Protein 3R87 (pdb70)

Secondary structure (DSSP, 8-state):
-PPPEEEEEE--GGGB-TTSSB-TTHHHHHHHHHHHHHH-HHHHHHHHHHH--EEEEEEEEEEE-S---TT-EEEEEEEEEEETTTEEEEEEEEE-TT-SS-SEEEEEEEEEE-TT--EEPPPHHHHHHHH-

Radius of gyration: 15.43 Å; Cα contacts (8 Å, |Δi|>4): 300; chains: 1; bounding box: 31×24×42 Å

B-factor: mean 17.34, std 10.66, range [6.23, 90.65]

Solvent-accessible surface area: 7702 Å² total; per-residue (Å²): 134,30,139,102,47,119,29,88,4,68,1,114,182,136,6,37,48,194,82,46,49,7,109,102,51,11,6,69,123,2,0,71,89,3,18,50,122,12,4,56,52,107,69,34,50,74,17,125,117,96,128,10,31,19,49,31,69,136,103,40,99,45,92,93,66,68,28,0,82,106,58,31,99,2,31,0,73,2,8,9,34,79,64,64,127,84,62,0,55,4,86,0,31,1,49,51,84,86,39,116,142,4,2,0,21,0,65,2,40,4,17,0,43,18,132,108,169,145,101,50,42,12,30,81,82,3,50,59,20,1,129,109

Sequence (132 aa):
MSKIYHHPVVQIYYEDTDHSGVVYHPNFLLKKYFERAREHVIDSSDKLATLWNDHGLGFAVYKANMMMIFQDGVEFAEICCDIRTSSFTTLDGKYKKTTLWRQEVWRPGASRAAVIGDIIEMMVCCLDKEKRLQPVPADDILLASMMA

CATH classification: 3.10.129.10

Structure (mmCIF, N/CA/C/O backbone):
data_3R87
#
_entry.id   3R87
#
_cell.length_a   103.370
_cell.length_b   103.370
_cell.length_c   64.710
_cell.angle_alpha   90.00
_cell.angle_beta   90.00
_cell.angle_gamma   120.00
#
_symmetry.space_group_name_H-M   'P 64 2 2'
#
loop_
_entity.id
_entity.type
_entity.pdbx_description
1 polymer 'Putative uncharacterized protein'
2 water water
#
loop_
_atom_site.group_PDB
_atom_site.id
_atom_site.type_symbol
_atom_site.label_atom_id
_atom_site.label_alt_id
_atom_site.label_comp_id
_atom_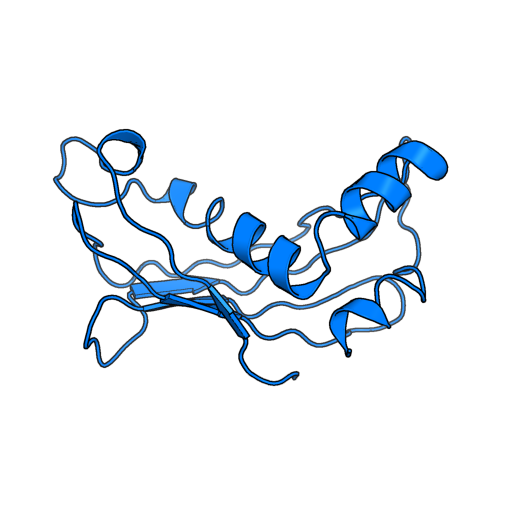site.label_asym_id
_atom_site.label_entity_id
_atom_site.label_seq_id
_atom_site.pdbx_PDB_ins_code
_atom_site.Cartn_x
_atom_site.Cartn_y
_atom_site.Cartn_z
_atom_site.occupancy
_atom_site.B_iso_or_equiv
_atom_site.auth_seq_id
_atom_site.auth_comp_id
_atom_site.auth_asym_id
_atom_site.auth_atom_id
_atom_site.pdbx_PDB_model_num
ATOM 1 N N . MET A 1 3 ? -3.122 -30.916 -17.656 1.00 31.39 1 MET A N 1
ATOM 2 C CA . MET A 1 3 ? -2.232 -32.043 -17.057 1.00 29.61 1 MET A CA 1
ATOM 3 C C . MET A 1 3 ? -2.893 -33.435 -17.150 1.00 24.38 1 MET A C 1
ATOM 4 O O . MET 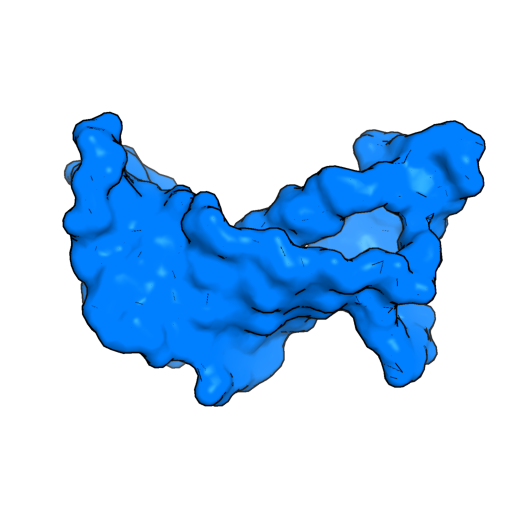A 1 3 ? -4.157 -33.588 -16.981 1.00 27.30 1 MET A O 1
ATOM 9 N N . SER A 1 4 ? -2.108 -34.455 -17.449 1.00 19.87 2 SER A N 1
ATOM 10 C CA . SER A 1 4 ? -2.609 -35.828 -17.548 1.00 17.32 2 SER A CA 1
ATOM 11 C C . SER A 1 4 ? -3.021 -36.298 -16.186 1.00 17.91 2 SER A C 1
ATOM 12 O O . SER A 1 4 ? -2.702 -35.690 -15.178 1.00 19.07 2 SER A O 1
ATOM 15 N N . LYS A 1 5 ? -3.629 -37.501 -16.132 1.00 17.80 3 LYS A N 1
ATOM 16 C CA . LYS A 1 5 ? -3.725 -38.262 -14.899 1.00 16.50 3 LYS A CA 1
ATOM 17 C C . LYS A 1 5 ? -2.326 -38.511 -14.273 1.00 13.32 3 LYS A C 1
ATOM 18 O O . LYS A 1 5 ? -1.296 -38.361 -14.967 1.00 13.62 3 LYS A O 1
ATOM 24 N N . ILE A 1 6 ? -2.329 -38.933 -13.028 1.0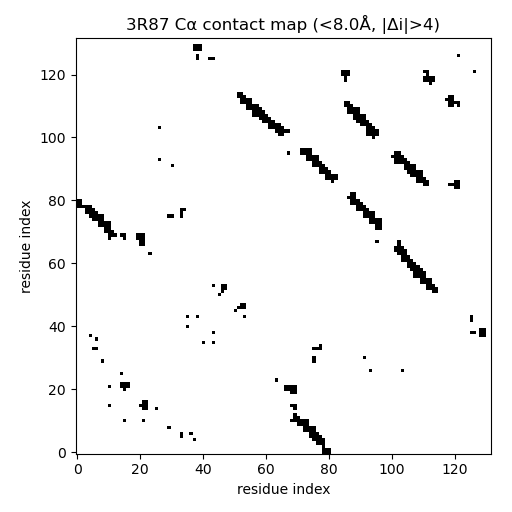0 12.73 4 ILE A N 1
ATOM 25 C CA . ILE A 1 6 ? -1.127 -39.351 -12.344 1.00 11.60 4 ILE A CA 1
ATOM 26 C C . ILE A 1 6 ? -0.829 -40.814 -12.661 1.00 10.82 4 ILE A C 1
ATOM 27 O O . ILE A 1 6 ? -1.674 -41.675 -12.523 1.00 13.78 4 ILE A O 1
ATOM 32 N N . TYR A 1 7 ? 0.373 -41.077 -13.125 1.00 9.89 5 TYR A N 1
ATOM 33 C CA . TYR A 1 7 ? 0.914 -42.416 -13.342 1.00 9.92 5 TYR A CA 1
ATOM 34 C C . TYR A 1 7 ? 1.756 -42.804 -12.134 1.00 9.82 5 TYR A C 1
ATOM 35 O O . TYR A 1 7 ? 2.389 -41.933 -11.526 1.00 11.95 5 TYR A O 1
ATOM 44 N N . HIS A 1 8 ? 1.806 -44.074 -11.822 1.00 9.26 6 HIS A N 1
ATOM 45 C CA . HIS A 1 8 ? 2.511 -44.603 -10.686 1.00 9.43 6 HIS A CA 1
ATOM 46 C C . HIS A 1 8 ? 3.579 -45.589 -11.140 1.00 9.35 6 HIS A C 1
ATOM 47 O O . HIS A 1 8 ? 3.285 -46.466 -11.955 1.00 11.52 6 HIS A O 1
ATOM 54 N N . HIS A 1 9 ? 4.785 -45.494 -10.573 1.00 9.19 7 HIS A N 1
ATOM 55 C CA . HIS A 1 9 ? 5.880 -46.418 -10.889 1.00 9.24 7 HIS A CA 1
ATOM 56 C C . HIS A 1 9 ? 6.633 -46.683 -9.634 1.00 8.37 7 HIS A C 1
ATOM 57 O O . HIS A 1 9 ? 7.146 -45.775 -9.022 1.00 8.84 7 HIS A O 1
ATOM 64 N N . PRO A 1 10 ? 6.731 -47.941 -9.208 1.00 9.00 8 PRO A N 1
ATOM 65 C CA . PRO A 1 10 ? 7.427 -48.235 -7.949 1.00 8.95 8 PRO A CA 1
ATOM 66 C C . PRO A 1 10 ? 8.928 -48.220 -8.133 1.00 8.85 8 PRO A C 1
ATOM 67 O O . PRO A 1 10 ? 9.431 -48.653 -9.170 1.00 11.42 8 PRO A O 1
ATOM 71 N N . VAL A 1 11 ? 9.645 -47.782 -7.113 1.00 8.24 9 VAL A N 1
ATOM 72 C CA A VAL A 1 11 ? 11.096 -47.864 -7.083 0.75 8.54 9 VAL A CA 1
ATOM 73 C CA B VAL A 1 11 ? 11.092 -47.867 -7.092 0.25 8.81 9 VAL A CA 1
ATOM 74 C C . VAL A 1 11 ? 11.527 -48.374 -5.725 1.00 7.69 9 VAL A C 1
ATOM 75 O O . VAL A 1 11 ? 11.229 -47.738 -4.700 1.00 9.08 9 VAL A O 1
ATOM 82 N N . GLN A 1 12 ? 12.269 -49.484 -5.708 1.00 7.63 10 GLN A N 1
ATOM 83 C CA . GLN A 1 12 ? 12.839 -49.982 -4.477 1.00 7.34 10 GLN A CA 1
ATOM 84 C C . GLN A 1 12 ? 14.241 -49.400 -4.296 1.00 6.91 10 GLN A C 1
ATOM 85 O O . GLN A 1 12 ? 15.013 -49.279 -5.246 1.00 7.44 10 GLN A O 1
ATOM 91 N N . ILE A 1 13 ? 14.576 -49.075 -3.044 1.00 7.23 11 ILE A N 1
ATOM 92 C CA . ILE A 1 13 ? 15.864 -48.479 -2.678 1.00 6.93 11 ILE A CA 1
ATOM 93 C C . ILE A 1 13 ? 16.816 -49.584 -2.215 1.00 6.88 11 ILE A C 1
ATOM 94 O O . ILE A 1 13 ? 16.571 -50.234 -1.181 1.00 7.73 11 ILE A O 1
ATOM 99 N N . TYR A 1 14 ? 17.895 -49.776 -2.954 1.00 6.94 12 TYR A N 1
ATOM 100 C CA . TYR A 1 14 ? 18.899 -50.797 -2.697 1.00 7.38 12 TYR A CA 1
ATOM 101 C C . TYR A 1 14 ? 20.192 -50.138 -2.215 1.00 7.02 12 TYR A C 1
ATOM 102 O O . TYR A 1 14 ? 20.299 -48.907 -2.114 1.00 7.39 12 TYR A O 1
ATOM 111 N N . TYR A 1 15 ? 21.241 -50.932 -1.957 1.00 7.70 13 TYR A N 1
ATOM 112 C CA . TYR A 1 15 ? 22.513 -50.358 -1.550 1.00 7.89 13 TYR A CA 1
ATOM 113 C C . TYR A 1 15 ? 23.076 -49.37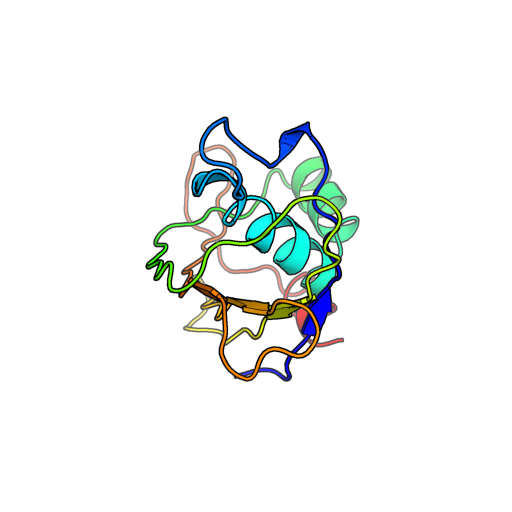9 -2.587 1.00 7.20 13 TYR A C 1
ATOM 114 O O . TYR A 1 15 ? 23.737 -48.410 -2.218 1.00 8.50 13 TYR A O 1
ATOM 123 N N . GLU A 1 16 ? 22.834 -49.617 -3.870 1.00 6.89 14 GLU A N 1
ATOM 124 C CA . GLU A 1 16 ? 23.347 -48.697 -4.909 1.00 6.81 14 GLU A CA 1
ATOM 125 C C . GLU A 1 16 ? 22.770 -47.307 -4.778 1.00 6.56 14 GLU A C 1
ATOM 126 O O . GLU A 1 16 ? 23.302 -46.374 -5.411 1.00 7.92 14 GLU A O 1
ATOM 132 N N . ASP A 1 17 ? 21.645 -47.142 -4.085 1.00 6.47 15 ASP A N 1
ATOM 133 C CA . ASP A 1 17 ? 20.906 -45.881 -4.065 1.00 6.57 15 ASP A CA 1
ATOM 134 C C . ASP A 1 17 ? 21.288 -44.983 -2.909 1.00 6.35 15 ASP A C 1
ATOM 135 O O . ASP A 1 17 ? 21.014 -43.772 -2.985 1.00 7.21 15 ASP A O 1
ATOM 140 N N . THR A 1 18 ? 21.811 -45.530 -1.827 1.00 6.98 16 THR A N 1
ATOM 141 C CA . THR A 1 18 ? 22.072 -44.778 -0.609 1.00 7.02 16 THR A CA 1
ATOM 142 C C . THR A 1 18 ? 23.515 -44.275 -0.585 1.00 6.96 16 THR A C 1
ATOM 143 O O . THR A 1 18 ? 24.384 -44.787 -1.315 1.00 8.10 16 THR A O 1
ATOM 147 N N . ASP A 1 19 ? 23.765 -43.305 0.268 1.00 7.40 17 ASP A N 1
ATOM 148 C CA . ASP A 1 19 ? 25.141 -42.878 0.602 1.00 7.31 17 ASP A CA 1
ATOM 149 C C . ASP A 1 19 ? 25.378 -43.066 2.082 1.00 7.53 17 ASP A C 1
ATOM 150 O O . ASP A 1 19 ? 24.509 -43.498 2.838 1.00 7.96 17 ASP A O 1
ATOM 155 N N . HIS A 1 20 ? 26.614 -42.745 2.526 1.00 7.89 18 HIS A N 1
ATOM 156 C CA . HIS A 1 20 ? 26.990 -43.005 3.896 1.00 8.49 18 HIS A CA 1
ATOM 157 C C . HIS A 1 20 ? 26.233 -42.148 4.905 1.00 9.00 18 HIS A C 1
ATOM 158 O O . HIS A 1 20 ? 26.325 -42.428 6.106 1.00 10.43 18 HIS A O 1
ATOM 165 N N . SER A 1 21 ? 25.505 -41.138 4.468 1.00 8.90 19 SER A N 1
ATOM 166 C CA . SER A 1 21 ? 24.655 -40.395 5.374 1.00 9.75 19 SER A CA 1
ATOM 167 C C . SER A 1 21 ? 23.392 -41.149 5.759 1.00 9.76 19 SER A C 1
ATOM 168 O O . SER A 1 21 ? 22.656 -40.709 6.636 1.00 12.26 19 SER A O 1
ATOM 171 N N . GLY A 1 22 ? 23.100 -42.273 5.082 1.00 8.99 20 GLY A N 1
ATOM 172 C CA . GLY A 1 22 ? 21.969 -43.099 5.449 1.00 9.89 20 GLY A CA 1
ATOM 173 C C . GLY A 1 22 ? 20.722 -42.849 4.680 1.00 9.03 20 GLY A C 1
ATOM 174 O O . GLY A 1 22 ? 19.666 -43.386 5.064 1.00 11.16 20 GLY A O 1
ATOM 175 N N . VAL A 1 23 ? 20.722 -42.039 3.652 1.00 8.33 21 VAL A N 1
ATOM 176 C CA . VAL A 1 23 ? 19.568 -41.771 2.785 1.00 8.29 21 VAL A CA 1
ATOM 177 C C . VAL A 1 23 ? 19.972 -41.902 1.343 1.00 7.37 21 VAL A C 1
ATOM 178 O O . VAL A 1 23 ? 21.174 -41.989 1.007 1.00 7.82 21 VAL A O 1
ATOM 182 N N . VAL A 1 24 ? 18.986 -41.856 0.451 1.00 7.15 22 VAL A N 1
ATOM 183 C CA . VAL A 1 24 ? 19.228 -41.863 -0.978 1.00 6.93 22 VAL A CA 1
ATOM 184 C C . VAL A 1 24 ? 20.059 -40.647 -1.353 1.00 6.57 22 VAL A C 1
ATOM 185 O O . VAL A 1 24 ? 19.731 -39.512 -0.984 1.00 7.68 22 VAL A O 1
ATOM 189 N N . TYR A 1 25 ? 21.098 -40.894 -2.151 1.00 6.23 23 TYR A N 1
ATOM 190 C CA . TYR A 1 25 ? 21.979 -39.890 -2.706 1.00 6.88 23 TYR A CA 1
ATOM 191 C C . TYR A 1 25 ? 21.198 -39.085 -3.750 1.00 6.56 23 TYR A C 1
ATOM 192 O O . TYR A 1 25 ? 20.662 -39.676 -4.709 1.00 6.94 23 TYR A O 1
ATOM 201 N N . HIS A 1 26 ? 21.139 -37.758 -3.605 1.00 6.77 24 HIS A N 1
ATOM 202 C CA . HIS A 1 26 ? 20.113 -36.973 -4.313 1.00 7.44 24 HIS A CA 1
ATOM 203 C C . HIS A 1 26 ? 20.118 -37.074 -5.816 1.00 7.03 24 HIS A C 1
ATOM 204 O O . HIS A 1 26 ? 19.029 -37.025 -6.418 1.00 7.71 24 HIS A O 1
ATOM 211 N N . PRO A 1 27 ? 21.264 -37.177 -6.530 1.00 7.27 25 PRO A N 1
ATOM 212 C CA . PRO A 1 27 ? 21.191 -37.288 -7.984 1.00 7.99 25 PRO A CA 1
ATOM 213 C C . PRO A 1 27 ? 20.400 -38.478 -8.456 1.00 7.73 25 PRO A C 1
ATOM 214 O O . PRO A 1 27 ? 19.843 -38.506 -9.571 1.00 9.34 25 PRO A O 1
ATOM 218 N N . ASN A 1 28 ? 20.293 -39.520 -7.611 1.00 6.78 26 ASN A N 1
ATOM 219 C CA . ASN A 1 28 ? 19.577 -40.721 -8.045 1.00 7.02 26 ASN A CA 1
ATOM 220 C C . ASN A 1 28 ? 18.100 -40.462 -8.293 1.00 7.22 26 ASN A C 1
ATOM 221 O O . ASN A 1 28 ? 17.490 -41.189 -9.075 1.00 7.55 26 ASN A O 1
ATOM 226 N N . PHE A 1 29 ? 17.505 -39.448 -7.644 1.00 7.51 27 PHE A N 1
ATOM 227 C CA . PHE A 1 29 ? 16.093 -39.206 -7.883 1.00 7.28 27 PHE A CA 1
ATOM 228 C C . PHE A 1 29 ? 15.807 -38.882 -9.330 1.00 7.46 27 PHE A C 1
ATOM 229 O O . PHE A 1 29 ? 14.726 -39.240 -9.854 1.00 7.76 27 PHE A O 1
ATOM 237 N N . LEU A 1 30 ? 16.711 -38.174 -10.023 1.00 7.68 28 LEU A N 1
ATOM 238 C CA A LEU A 1 30 ? 16.476 -37.922 -11.428 0.50 8.01 28 LEU A CA 1
ATOM 239 C CA B LEU A 1 30 ? 16.511 -37.913 -11.425 0.50 8.06 28 LEU A CA 1
ATOM 240 C C . LEU A 1 30 ? 16.517 -39.174 -12.260 1.00 7.26 28 LEU A C 1
ATOM 241 O O . LEU A 1 30 ? 15.845 -39.260 -13.300 1.00 7.84 28 LEU A O 1
ATOM 250 N N . LYS A 1 31 ? 17.295 -40.188 -11.821 1.00 7.32 29 LYS A N 1
ATOM 251 C CA A LYS A 1 31 ? 17.247 -41.487 -12.510 0.50 7.32 29 LYS A CA 1
ATOM 252 C CA B LYS A 1 31 ? 17.261 -41.474 -12.500 0.50 7.40 29 LYS A CA 1
ATOM 253 C C . LYS A 1 31 ? 15.837 -42.101 -12.394 1.00 7.01 29 LYS A C 1
ATOM 254 O O . LYS A 1 31 ? 15.305 -42.637 -13.373 1.00 7.28 29 LYS A O 1
ATOM 265 N N . TYR A 1 32 ? 15.283 -42.066 -11.168 1.00 6.98 30 TYR A N 1
ATOM 266 C CA . TYR A 1 32 ? 13.978 -42.672 -10.973 1.00 7.33 30 TYR A CA 1
ATOM 267 C C . TYR A 1 32 ? 12.923 -41.943 -11.808 1.00 6.76 30 TYR A C 1
ATOM 268 O O . TYR A 1 32 ? 12.026 -42.574 -12.351 1.00 7.50 30 TYR A O 1
ATOM 277 N N . PHE A 1 33 ? 13.045 -40.606 -11.904 1.00 6.79 31 PHE A N 1
ATOM 278 C CA . PHE A 1 33 ? 12.132 -39.848 -12.720 1.00 7.16 31 PHE A CA 1
ATOM 279 C C . PHE A 1 33 ? 12.250 -40.243 -14.181 1.00 6.87 31 PHE A C 1
ATOM 280 O O . PHE A 1 33 ? 11.251 -40.329 -14.886 1.00 7.35 31 PHE A O 1
ATOM 288 N N . GLU A 1 34 ? 13.487 -40.481 -14.661 1.00 7.20 32 GLU A N 1
ATOM 289 C CA . GLU A 1 34 ? 13.708 -40.926 -16.023 1.00 7.55 32 GLU A CA 1
ATOM 290 C C . GLU A 1 34 ? 12.999 -42.267 -16.270 1.00 7.25 32 GLU A C 1
ATOM 291 O O . GLU A 1 34 ? 12.310 -42.421 -17.293 1.00 7.67 32 GLU A O 1
ATOM 297 N N . ARG A 1 35 ? 13.160 -43.222 -15.359 1.00 6.97 33 ARG A N 1
ATOM 298 C CA . ARG A 1 35 ? 12.514 -44.515 -15.521 1.00 7.04 33 ARG A CA 1
ATOM 299 C C . ARG A 1 35 ? 11.019 -44.326 -15.660 1.00 7.34 33 ARG A C 1
ATOM 300 O O . ARG A 1 35 ? 10.347 -44.947 -16.486 1.00 8.07 33 ARG A O 1
ATOM 308 N N . ALA A 1 36 ? 10.453 -43.497 -14.774 1.00 7.12 34 ALA A N 1
ATOM 309 C CA . ALA A 1 36 ? 9.013 -43.321 -14.729 1.00 7.88 34 ALA A CA 1
ATOM 310 C C . ALA A 1 36 ? 8.513 -42.692 -16.030 1.00 7.79 34 ALA A C 1
ATOM 311 O O . ALA A 1 36 ? 7.418 -43.073 -16.508 1.00 8.64 34 ALA A O 1
ATOM 313 N N . ARG A 1 37 ? 9.229 -41.732 -16.601 1.00 7.87 35 ARG A N 1
ATOM 314 C CA . ARG A 1 37 ? 8.831 -41.194 -17.886 1.00 8.47 35 ARG A CA 1
ATOM 315 C C . ARG A 1 37 ? 8.854 -42.264 -18.958 1.00 8.60 35 ARG A C 1
ATOM 316 O O . ARG A 1 37 ? 7.972 -42.295 -19.824 1.00 9.97 35 ARG A O 1
ATOM 324 N N . GLU A 1 38 ? 9.862 -43.134 -18.941 1.00 8.98 36 GLU A N 1
ATOM 325 C CA . GLU A 1 38 ? 9.885 -44.217 -19.934 1.00 9.41 36 GLU A CA 1
ATOM 326 C C . GLU A 1 38 ? 8.659 -45.078 -19.872 1.00 10.07 36 GLU A C 1
ATOM 327 O O . GLU A 1 38 ? 8.148 -45.492 -20.901 1.00 11.63 36 GLU A O 1
ATOM 333 N N . HIS A 1 39 ? 8.182 -4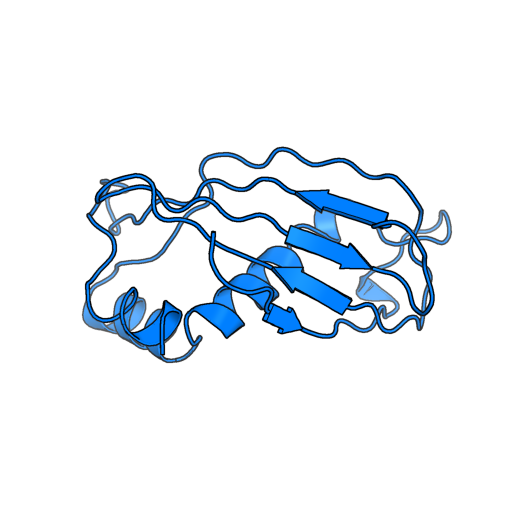5.369 -18.666 1.00 9.90 37 HIS A N 1
ATOM 334 C CA . HIS A 1 39 ? 6.988 -46.200 -18.521 1.00 11.07 37 HIS A CA 1
ATOM 335 C C . HIS A 1 39 ? 5.741 -45.493 -18.997 1.00 11.21 37 HIS A C 1
ATOM 336 O O . HIS A 1 39 ? 4.822 -46.160 -19.467 1.00 14.61 37 HIS A O 1
ATOM 343 N N . VAL A 1 40 ? 5.655 -44.163 -18.905 1.00 11.17 38 VAL A N 1
ATOM 344 C CA . VAL A 1 40 ? 4.537 -43.422 -19.491 1.00 11.88 38 VAL A CA 1
ATOM 345 C C . VAL A 1 40 ? 4.601 -43.522 -21.001 1.00 12.87 38 VAL A C 1
ATOM 346 O O . VAL A 1 40 ? 3.575 -43.760 -21.679 1.00 15.23 38 VAL A O 1
ATOM 350 N N . ILE A 1 41 ? 5.782 -43.324 -21.573 1.00 13.04 39 ILE A N 1
ATOM 351 C CA . ILE A 1 41 ? 5.961 -43.266 -23.009 1.00 15.36 39 ILE A CA 1
ATOM 352 C C . ILE A 1 41 ? 5.869 -44.630 -23.701 1.00 15.16 39 ILE A C 1
ATOM 353 O O . ILE A 1 41 ? 5.304 -44.745 -24.781 1.00 17.69 39 ILE A O 1
ATOM 358 N N . ASP A 1 42 ? 6.397 -45.657 -23.038 1.00 14.52 40 ASP A N 1
ATOM 359 C CA . ASP A 1 42 ? 6.617 -47.021 -23.483 1.00 15.04 40 ASP A CA 1
ATOM 360 C C . ASP A 1 42 ? 8.067 -47.121 -23.937 1.00 13.11 40 ASP A C 1
ATOM 361 O O . ASP A 1 42 ? 8.480 -46.555 -24.980 1.00 13.69 40 ASP A O 1
ATOM 366 N N . SER A 1 43 ? 8.876 -47.865 -23.187 1.00 12.48 41 SER A N 1
ATOM 367 C CA A SER A 1 43 ? 10.282 -47.952 -23.495 0.75 12.02 41 SER A CA 1
ATOM 368 C CA B SER A 1 43 ? 10.285 -47.979 -23.489 0.25 12.21 41 SER A CA 1
ATOM 369 C C . SER A 1 43 ? 10.546 -48.630 -24.836 1.00 13.20 41 SER A C 1
ATOM 370 O O . SER A 1 43 ? 11.534 -48.331 -25.476 1.00 13.25 41 SER A O 1
ATOM 375 N N . ASP A 1 44 ? 9.673 -49.559 -25.271 1.00 14.40 42 ASP A N 1
ATOM 376 C CA . ASP A 1 44 ? 9.874 -50.162 -26.544 1.00 14.98 42 ASP A CA 1
ATOM 377 C C . ASP A 1 44 ? 9.754 -49.172 -27.683 1.00 16.01 42 ASP A C 1
ATOM 378 O O . ASP A 1 44 ? 10.446 -49.239 -28.684 1.00 18.02 42 ASP A O 1
ATOM 383 N N . LYS A 1 45 ? 8.821 -48.224 -27.512 1.00 16.59 43 LYS A N 1
ATOM 384 C CA . LYS A 1 45 ? 8.682 -47.141 -28.508 1.00 18.13 43 LYS A CA 1
ATOM 385 C C . LYS A 1 45 ? 9.854 -46.231 -28.511 1.00 16.07 43 LYS A C 1
ATOM 386 O O . LYS A 1 45 ? 10.289 -45.777 -29.545 1.00 18.83 43 LYS A O 1
ATOM 392 N N . LEU A 1 46 ? 10.443 -45.951 -27.314 1.00 14.45 44 LEU A N 1
ATOM 393 C CA . LEU A 1 46 ? 11.660 -45.161 -27.275 1.00 14.85 44 LEU A CA 1
ATOM 394 C C . LEU A 1 46 ? 12.812 -45.902 -27.994 1.00 15.54 44 LEU A C 1
ATOM 395 O O . LEU A 1 46 ? 13.570 -45.280 -28.700 1.00 17.82 44 LEU A O 1
ATOM 400 N N . ALA A 1 47 ? 12.950 -47.216 -27.782 1.00 14.49 45 ALA A N 1
ATOM 401 C CA . ALA A 1 47 ? 14.019 -47.939 -28.409 1.00 16.58 45 ALA A CA 1
ATOM 402 C C . ALA A 1 47 ? 13.799 -47.940 -29.940 1.00 18.28 45 ALA A C 1
ATOM 403 O O . ALA A 1 47 ? 14.816 -47.810 -30.630 1.00 20.43 45 ALA A O 1
ATOM 405 N N . THR A 1 48 ? 12.574 -48.193 -30.399 1.00 18.43 46 THR A N 1
ATOM 406 C CA . THR A 1 48 ? 12.286 -48.198 -31.872 1.00 21.94 46 THR A CA 1
ATOM 407 C C . THR A 1 48 ? 12.545 -46.817 -32.442 1.00 21.36 46 THR A C 1
ATOM 408 O O . THR A 1 48 ? 13.145 -46.706 -33.528 1.00 23.44 46 THR A O 1
ATOM 412 N N . LEU A 1 49 ? 12.119 -45.781 -31.755 1.00 19.79 47 LEU A N 1
ATOM 413 C CA . LEU A 1 49 ? 12.307 -44.400 -32.287 1.00 20.52 47 LEU A CA 1
ATOM 414 C C . LEU A 1 49 ? 13.823 -44.104 -32.448 1.00 20.65 47 LEU A C 1
ATOM 415 O O . LEU A 1 49 ? 14.266 -43.546 -33.425 1.00 22.80 47 LEU A O 1
ATOM 420 N N . TRP A 1 50 ? 14.618 -44.514 -31.429 1.00 18.74 48 TRP A N 1
ATOM 421 C CA . TRP A 1 50 ? 16.082 -44.255 -31.504 1.00 20.38 48 TRP A CA 1
ATOM 422 C C . TRP A 1 50 ? 16.728 -45.208 -32.575 1.00 20.13 48 TRP A C 1
ATOM 423 O O . TRP A 1 50 ? 17.507 -44.683 -33.391 1.00 23.71 48 TRP A O 1
ATOM 434 N N . ASN A 1 51 ? 16.408 -46.487 -32.589 1.00 21.92 49 ASN A N 1
ATOM 435 C CA . ASN A 1 51 ? 17.004 -47.425 -33.527 1.00 26.07 49 ASN A CA 1
ATOM 436 C C . ASN A 1 51 ? 16.662 -47.059 -34.975 1.00 28.49 49 ASN A C 1
ATOM 437 O O . ASN A 1 51 ? 17.528 -47.091 -35.848 1.00 30.67 49 ASN A O 1
ATOM 442 N N . ASP A 1 52 ? 15.400 -46.723 -35.227 1.00 28.36 50 ASP A N 1
ATOM 443 C CA . ASP A 1 52 ? 14.899 -46.499 -36.591 1.00 29.67 50 ASP A CA 1
ATOM 444 C C . ASP A 1 52 ? 15.003 -45.086 -37.092 1.00 30.58 50 ASP A C 1
ATOM 445 O O . ASP A 1 52 ? 15.082 -44.886 -38.298 1.00 33.05 50 ASP A O 1
ATOM 450 N N . HIS A 1 53 ? 14.955 -44.111 -36.229 1.00 30.08 51 HIS A N 1
ATOM 451 C CA . HIS A 1 53 ? 14.909 -42.716 -36.662 1.00 30.67 51 HIS A CA 1
ATOM 452 C C . HIS A 1 53 ? 15.982 -41.909 -36.006 1.00 27.51 51 HIS A C 1
ATOM 453 O O . HIS A 1 53 ? 16.122 -40.730 -36.428 1.00 32.08 51 HIS A O 1
ATOM 460 N N . GLY A 1 54 ? 16.740 -42.438 -35.031 1.00 27.46 52 GLY A N 1
ATOM 461 C CA . GLY A 1 54 ? 17.832 -41.626 -34.349 1.00 25.71 52 GLY A CA 1
ATOM 462 C C . GLY A 1 54 ? 17.293 -40.424 -33.604 1.00 25.09 52 GLY A C 1
ATOM 463 O O . GLY A 1 54 ? 18.013 -39.407 -33.468 1.00 26.98 52 GLY A O 1
ATOM 464 N N . LEU A 1 55 ? 16.015 -40.519 -33.182 1.00 21.62 53 LEU A N 1
ATOM 465 C CA . LEU A 1 55 ? 15.387 -39.478 -32.307 1.00 19.93 53 LEU A CA 1
ATOM 466 C C . LEU A 1 55 ? 15.353 -39.946 -30.948 1.00 19.17 53 LEU A C 1
ATOM 467 O O . LEU A 1 55 ? 15.052 -41.142 -30.642 1.00 19.28 53 LEU A O 1
ATOM 472 N N . GLY A 1 56 ? 15.553 -39.059 -30.004 1.00 20.18 54 GLY A N 1
ATOM 473 C CA . GLY A 1 56 ? 15.392 -39.421 -28.602 1.00 19.79 54 GLY A CA 1
ATOM 474 C C . GLY A 1 56 ? 15.047 -38.126 -27.808 1.00 18.34 54 GLY A C 1
ATOM 475 O O . GLY A 1 56 ? 14.987 -37.036 -28.377 1.00 22.27 54 GLY A O 1
ATOM 476 N N . PHE A 1 57 ? 14.724 -38.313 -26.547 1.00 16.75 55 PHE A N 1
ATOM 477 C CA . PHE A 1 57 ? 14.334 -37.104 -25.717 1.00 16.56 55 PHE A CA 1
ATOM 478 C C . PHE A 1 57 ? 15.480 -36.697 -24.826 1.00 16.54 55 PHE A C 1
ATOM 479 O O . PHE A 1 57 ? 16.340 -37.523 -24.480 1.00 18.81 55 PHE A O 1
ATOM 487 N N . ALA A 1 58 ? 15.424 -35.389 -24.459 1.00 16.58 56 ALA A N 1
ATOM 488 C CA . ALA A 1 58 ? 16.431 -34.797 -23.591 1.00 16.86 56 ALA A CA 1
ATOM 489 C C . ALA A 1 58 ? 15.766 -33.922 -22.588 1.00 14.13 56 ALA A C 1
ATOM 490 O O . ALA A 1 58 ? 14.770 -33.219 -22.895 1.00 16.09 56 ALA A O 1
ATOM 492 N N . VAL A 1 59 ? 16.254 -33.885 -21.387 1.00 12.33 57 VAL A N 1
ATOM 493 C CA . VAL A 1 59 ? 15.821 -32.962 -20.379 1.00 12.24 57 VAL A CA 1
ATOM 494 C C . VAL A 1 59 ? 16.495 -31.631 -20.648 1.00 10.80 57 VAL A C 1
ATOM 495 O O . VAL A 1 59 ? 17.740 -31.554 -20.670 1.00 12.78 57 VAL A O 1
ATOM 499 N N . TYR A 1 60 ? 15.702 -30.578 -20.802 1.00 10.23 58 TYR A N 1
ATOM 500 C CA . TYR A 1 60 ? 16.183 -29.235 -20.918 1.00 10.80 58 TYR A CA 1
ATOM 501 C C . TYR A 1 60 ? 16.265 -28.515 -19.583 1.00 9.96 58 TYR A C 1
ATOM 502 O O . TYR A 1 60 ? 17.234 -27.831 -19.304 1.00 10.80 58 TYR A O 1
ATOM 511 N N . LYS A 1 61 ? 15.234 -28.690 -18.739 1.00 9.97 59 LYS A N 1
ATOM 512 C CA . LYS A 1 61 ? 15.213 -28.070 -17.431 1.00 10.16 59 LYS A CA 1
ATOM 513 C C . LYS A 1 61 ? 14.703 -29.079 -16.428 1.00 10.01 59 LYS A C 1
ATOM 514 O O . LYS A 1 61 ? 13.795 -29.864 -16.731 1.00 10.46 59 LYS A O 1
ATOM 520 N N . ALA A 1 62 ? 15.249 -29.011 -15.216 1.00 9.57 60 ALA A N 1
ATOM 521 C CA . ALA A 1 62 ? 14.760 -29.806 -14.081 1.00 9.39 60 ALA A CA 1
ATOM 522 C C . ALA A 1 62 ? 14.857 -28.951 -12.850 1.00 9.04 60 ALA A C 1
ATOM 523 O O . ALA A 1 62 ? 15.983 -28.598 -12.439 1.00 10.22 60 ALA A O 1
ATOM 525 N N . ASN A 1 63 ? 13.727 -28.658 -12.233 1.00 9.47 61 ASN A N 1
ATOM 526 C CA . ASN A 1 63 ? 13.672 -27.884 -10.993 1.00 9.66 61 ASN A CA 1
ATOM 527 C C . ASN A 1 63 ? 13.270 -28.832 -9.903 1.00 9.26 61 ASN A C 1
ATOM 528 O O . ASN A 1 63 ? 12.102 -29.321 -9.925 1.00 10.52 61 ASN A O 1
ATOM 533 N N . MET A 1 64 ? 14.157 -29.142 -8.995 1.00 9.73 62 MET A N 1
ATOM 534 C CA A MET A 1 64 ? 14.031 -30.175 -7.968 0.40 9.24 62 MET A CA 1
ATOM 535 C CA B MET A 1 64 ? 13.892 -30.125 -7.963 0.20 10.09 62 MET A CA 1
ATOM 536 C CA C MET A 1 64 ? 14.028 -30.175 -7.962 0.40 10.21 62 MET A CA 1
ATOM 537 C C . MET A 1 64 ? 13.910 -29.551 -6.595 1.00 9.63 62 MET A C 1
ATOM 538 O O . MET A 1 64 ? 14.644 -28.582 -6.267 1.00 10.07 62 MET A O 1
ATOM 551 N N . ILE A 1 65 ? 13.051 -30.139 -5.750 1.00 9.67 63 ILE A N 1
ATOM 552 C CA . ILE A 1 65 ? 12.955 -29.842 -4.351 1.00 9.75 63 ILE A CA 1
ATOM 553 C C . ILE A 1 65 ? 13.126 -31.169 -3.622 1.00 9.54 63 ILE A C 1
ATOM 554 O O . ILE A 1 65 ? 12.400 -32.121 -3.909 1.00 10.29 63 ILE A O 1
ATOM 559 N N . PHE A 1 66 ? 14.034 -31.237 -2.669 1.00 9.85 64 PHE A N 1
ATOM 560 C CA . PHE A 1 66 ? 14.332 -32.431 -1.880 1.00 10.20 64 PHE A CA 1
ATOM 561 C C . PHE A 1 66 ? 13.885 -32.107 -0.475 1.00 11.25 64 PHE A C 1
ATOM 562 O O . PHE A 1 66 ? 14.568 -31.364 0.225 1.00 14.24 64 PHE A O 1
ATOM 570 N N . GLN A 1 67 ? 12.714 -32.633 -0.071 1.00 10.76 65 GLN A N 1
ATOM 571 C CA . GLN A 1 67 ? 12.039 -32.305 1.173 1.00 12.74 65 GLN A CA 1
ATOM 572 C C . GLN A 1 67 ? 12.223 -33.308 2.307 1.00 10.62 65 GLN A C 1
ATOM 573 O O . GLN A 1 67 ? 12.017 -32.954 3.450 1.00 14.55 65 GLN A O 1
ATOM 579 N N . ASP A 1 68 ? 12.525 -34.555 1.985 1.00 10.26 66 A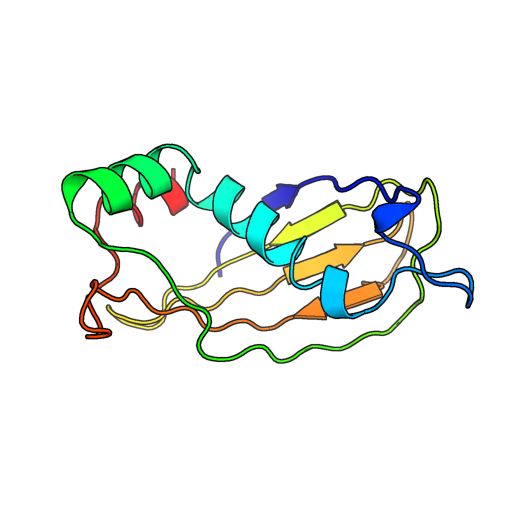SP A N 1
ATOM 580 C CA . ASP A 1 68 ? 12.700 -35.574 3.016 1.00 10.13 66 ASP A CA 1
ATOM 581 C C . ASP A 1 68 ? 13.679 -36.609 2.503 1.00 10.02 66 ASP A C 1
ATOM 582 O O . ASP A 1 68 ? 13.724 -36.886 1.315 1.00 13.02 66 ASP A O 1
ATOM 587 N N . GLY A 1 69 ? 14.404 -37.233 3.403 1.00 9.73 67 GLY A N 1
ATOM 588 C CA . GLY A 1 69 ? 15.317 -38.299 3.072 1.00 9.61 67 GLY A CA 1
ATOM 589 C C . GLY A 1 69 ? 14.586 -39.613 2.862 1.00 9.26 67 GLY A C 1
ATOM 590 O O . GLY A 1 69 ? 13.632 -39.958 3.583 1.00 11.93 67 GLY A O 1
ATOM 591 N N . VAL A 1 70 ? 14.987 -40.387 1.885 1.00 8.22 68 VAL A N 1
ATOM 592 C CA . VAL A 1 70 ? 14.429 -41.676 1.563 1.00 8.33 68 VAL A CA 1
ATOM 593 C C . VAL A 1 70 ? 15.425 -42.746 2.039 1.00 8.18 68 VAL A C 1
ATOM 594 O O . VAL A 1 70 ? 16.636 -42.597 1.891 1.00 8.57 68 VAL A O 1
ATOM 598 N N . GLU A 1 71 ? 14.910 -43.847 2.595 1.00 9.08 69 GLU A N 1
ATOM 599 C CA . GLU A 1 71 ? 15.739 -44.827 3.259 1.00 9.32 69 GLU A CA 1
ATOM 600 C C . GLU A 1 71 ? 15.817 -46.167 2.543 1.00 8.18 69 GLU A C 1
ATOM 601 O O . GLU A 1 71 ? 14.950 -46.566 1.763 1.00 8.71 69 GLU A O 1
ATOM 607 N N . PHE A 1 72 ? 16.907 -46.884 2.830 1.00 9.05 70 PHE A N 1
ATOM 608 C CA . PHE A 1 72 ? 17.128 -48.238 2.339 1.00 8.63 70 PHE A CA 1
ATOM 609 C C . PHE A 1 72 ? 15.921 -49.124 2.545 1.00 8.11 70 PHE A C 1
ATOM 610 O O . PHE A 1 72 ? 15.313 -49.127 3.636 1.00 9.14 70 PHE A O 1
ATOM 618 N N . ALA A 1 73 ? 15.622 -49.898 1.517 1.00 8.12 71 ALA A N 1
ATOM 619 C CA . ALA A 1 73 ? 14.598 -50.962 1.506 1.00 9.00 71 ALA A CA 1
ATOM 620 C C . ALA A 1 73 ? 13.188 -50.411 1.411 1.00 9.01 71 ALA A C 1
ATOM 621 O O . ALA A 1 73 ? 12.248 -51.196 1.337 1.00 11.11 71 ALA A O 1
ATOM 623 N N . GLU A 1 74 ? 12.986 -49.104 1.359 1.00 8.76 72 GLU A N 1
ATOM 624 C CA . GLU A 1 74 ? 11.687 -48.550 1.044 1.00 8.94 72 GLU A CA 1
ATOM 625 C C . GLU A 1 74 ? 11.328 -48.842 -0.404 1.00 8.63 72 GLU A C 1
ATOM 626 O O . GLU A 1 74 ? 12.199 -48.764 -1.290 1.00 9.94 72 GLU A O 1
ATOM 632 N N . ILE A 1 75 ? 10.046 -49.093 -0.650 1.00 8.70 73 ILE A N 1
ATOM 633 C CA . ILE A 1 75 ? 9.501 -49.102 -1.974 1.00 9.22 73 ILE A CA 1
ATOM 634 C C . ILE A 1 75 ? 8.712 -47.812 -2.112 1.00 9.12 73 ILE A C 1
ATOM 635 O O . ILE A 1 75 ? 7.652 -47.648 -1.515 1.00 11.54 73 ILE A O 1
ATOM 640 N N . CYS A 1 76 ? 9.271 -46.872 -2.845 1.00 9.10 74 CYS A N 1
ATOM 641 C CA A CYS A 1 76 ? 8.632 -45.581 -3.068 0.90 9.02 74 CYS A CA 1
ATOM 642 C CA B CYS A 1 76 ? 8.627 -45.599 -3.025 0.10 9.74 74 CYS A CA 1
ATOM 643 C C . CYS A 1 76 ? 7.773 -45.640 -4.292 1.00 8.84 74 CYS A C 1
ATOM 644 O O . CYS A 1 76 ? 7.880 -46.531 -5.145 1.00 11.43 74 CYS A O 1
ATOM 649 N N . ASP A 1 77 ? 6.821 -44.704 -4.367 1.00 8.82 75 ASP A N 1
ATOM 650 C CA . ASP A 1 77 ? 5.993 -44.517 -5.555 1.00 8.50 75 ASP A CA 1
ATOM 651 C C . ASP A 1 77 ? 6.452 -43.269 -6.269 1.00 8.34 75 ASP A C 1
ATOM 652 O O . ASP A 1 77 ? 6.455 -42.183 -5.682 1.00 10.11 75 ASP A O 1
ATOM 657 N N . ILE A 1 78 ? 6.854 -43.410 -7.528 1.00 7.89 76 ILE A N 1
ATOM 658 C CA . ILE A 1 78 ? 7.123 -42.260 -8.376 1.00 7.99 76 ILE A CA 1
ATOM 659 C C . ILE A 1 78 ? 5.802 -41.908 -9.065 1.00 7.58 76 ILE A C 1
ATOM 660 O O . ILE A 1 78 ? 5.227 -42.751 -9.741 1.00 9.32 76 ILE A O 1
ATOM 665 N N . ARG A 1 79 ? 5.352 -40.681 -8.866 1.00 7.52 77 ARG A N 1
ATOM 666 C CA . ARG A 1 79 ? 4.035 -40.237 -9.360 1.00 7.84 77 ARG A CA 1
ATOM 667 C C . ARG A 1 79 ? 4.275 -39.168 -10.391 1.00 8.17 77 ARG A C 1
ATOM 668 O O . ARG A 1 79 ? 4.888 -38.117 -10.080 1.00 8.57 77 ARG A O 1
ATOM 676 N N . THR A 1 80 ? 3.785 -39.382 -11.605 1.00 8.07 78 THR A N 1
ATOM 677 C CA . THR A 1 80 ? 4.136 -38.570 -12.754 1.00 8.40 78 THR A CA 1
ATOM 678 C C 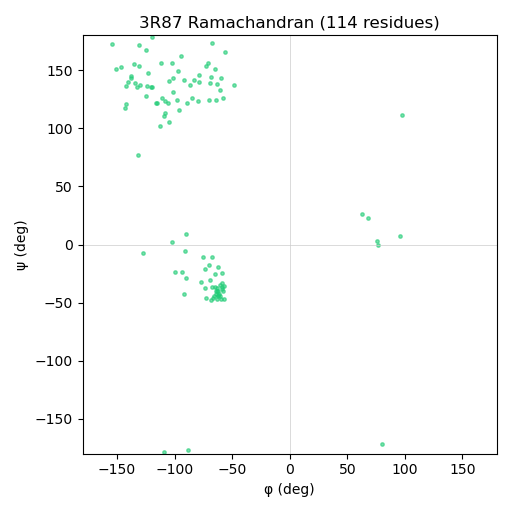. THR A 1 80 ? 2.893 -38.102 -13.494 1.00 8.69 78 THR A C 1
ATOM 679 O O . THR A 1 80 ? 1.997 -38.905 -13.758 1.00 9.62 78 THR A O 1
ATOM 683 N N . SER A 1 81 ? 2.871 -36.854 -13.898 1.00 9.62 79 SER A N 1
ATOM 684 C CA A SER A 1 81 ? 1.917 -36.370 -14.866 0.75 9.92 79 SER A CA 1
ATOM 685 C CA B SER A 1 81 ? 1.908 -36.296 -14.841 0.25 10.17 79 SER A CA 1
ATOM 686 C C . SER A 1 81 ? 2.639 -35.535 -15.911 1.00 10.25 79 SER A C 1
ATOM 687 O O . SER A 1 81 ? 3.775 -35.092 -15.694 1.00 10.84 79 SER A O 1
ATOM 692 N N . PHE A 1 82 ? 2.015 -35.324 -17.064 1.00 11.86 80 PHE A N 1
ATOM 693 C CA . PHE A 1 82 ? 2.575 -34.529 -18.146 1.00 12.23 80 PHE A CA 1
ATOM 694 C C . PHE A 1 82 ? 1.576 -33.610 -18.706 1.00 13.42 80 PHE A C 1
ATOM 695 O O . PHE A 1 82 ? 0.347 -33.845 -18.649 1.00 14.40 80 PHE A O 1
ATOM 703 N N . THR A 1 83 ? 2.076 -32.527 -19.296 1.00 15.42 81 THR A N 1
ATOM 704 C CA A THR A 1 83 ? 1.262 -31.625 -20.086 0.75 19.23 81 THR A CA 1
ATOM 705 C CA B THR A 1 83 ? 1.275 -31.594 -20.072 0.25 18.93 81 THR A CA 1
ATOM 706 C C . THR A 1 83 ? 2.110 -31.233 -21.300 1.00 17.78 81 THR A C 1
ATOM 707 O O . THR A 1 83 ? 3.287 -31.052 -21.257 1.00 19.57 81 THR A O 1
ATOM 714 N N . LEU A 1 84 ? 1.460 -31.126 -22.406 1.00 21.86 82 LEU A N 1
ATOM 715 C CA . LEU A 1 84 ? 2.122 -30.720 -23.662 1.00 25.65 82 LEU A CA 1
ATOM 716 C C . LEU A 1 84 ? 2.207 -29.207 -23.672 1.00 26.29 82 LEU A C 1
ATOM 717 O O . LEU A 1 84 ? 1.232 -28.540 -23.316 1.00 28.74 82 LEU A O 1
ATOM 722 N N . ASP A 1 85 ? 3.285 -28.620 -24.151 1.00 28.26 83 ASP A N 1
ATOM 723 C CA . ASP A 1 85 ? 3.405 -27.182 -24.163 1.00 31.54 83 ASP A CA 1
ATOM 724 C C . ASP A 1 85 ? 3.882 -26.806 -25.601 1.00 32.40 83 ASP A C 1
ATOM 725 O O . ASP A 1 85 ? 5.055 -26.583 -25.827 1.00 32.33 83 ASP A O 1
ATOM 730 N N . GLY A 1 86 ? 2.976 -26.824 -26.584 1.00 33.48 84 GLY A N 1
ATOM 731 C CA . GLY A 1 86 ? 3.360 -26.753 -27.993 1.00 32.19 84 GLY A CA 1
ATOM 732 C C . GLY A 1 86 ? 3.824 -28.070 -28.592 1.00 32.84 84 GLY A C 1
ATOM 733 O O . GLY A 1 86 ? 3.877 -29.142 -27.896 1.00 36.64 84 GLY A O 1
ATOM 734 N N . LYS A 1 87 ? 4.341 -27.975 -29.819 1.00 32.79 85 LYS A N 1
ATOM 735 C CA . LYS A 1 87 ? 4.875 -29.133 -30.607 1.00 33.69 85 LYS A CA 1
ATOM 736 C C . LYS A 1 87 ? 6.232 -29.702 -30.165 1.00 29.66 85 LYS A C 1
ATOM 737 O O . LYS A 1 87 ? 6.523 -30.889 -30.497 1.00 33.13 85 LYS A O 1
ATOM 743 N N . TYR A 1 88 ? 7.040 -28.925 -29.432 1.00 27.71 86 TYR A N 1
ATOM 744 C CA . TYR A 1 88 ? 8.406 -29.259 -29.100 1.00 25.00 86 TYR A CA 1
ATOM 745 C C . TYR A 1 88 ? 8.616 -29.688 -27.676 0.50 22.89 86 TYR A C 1
ATOM 746 O O . TYR A 1 88 ? 9.399 -30.622 -27.457 0.50 24.57 86 TYR A O 1
ATOM 755 N N A LYS A 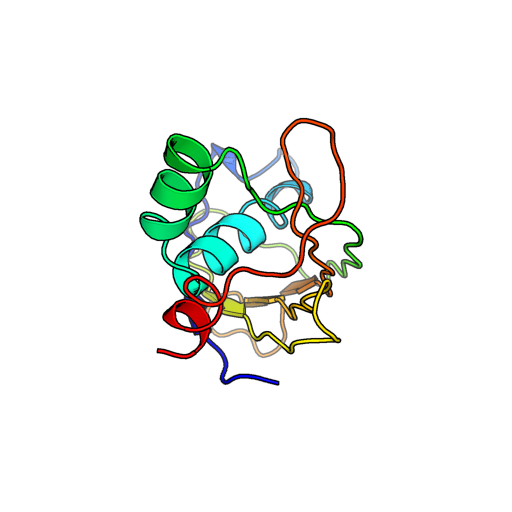1 89 ? 7.910 -29.071 -26.714 0.50 23.66 87 LYS A N 1
ATOM 756 N N B LYS A 1 89 ? 7.931 -29.080 -26.699 0.50 24.01 87 LYS A N 1
ATOM 757 C CA A LYS A 1 89 ? 8.160 -29.214 -25.281 0.50 22.88 87 LYS A CA 1
ATOM 758 C CA B LYS A 1 89 ? 8.265 -29.258 -25.284 0.50 23.08 87 LYS A CA 1
ATOM 759 C C A LYS A 1 89 ? 7.095 -30.141 -24.668 0.50 21.07 87 LYS A C 1
ATOM 760 C C B LYS A 1 89 ? 7.115 -29.901 -24.465 0.50 21.99 87 LYS A C 1
ATOM 761 O O A LYS A 1 89 ? 5.886 -30.118 -25.039 0.50 19.12 87 LYS A O 1
ATOM 762 O O B LYS A 1 89 ? 5.900 -29.543 -24.563 0.50 23.13 87 LYS A O 1
ATOM 773 N N . THR A 1 90 ? 7.537 -30.869 -23.652 1.00 18.33 88 THR A N 1
ATOM 774 C CA A THR A 1 90 ? 6.665 -31.619 -22.774 0.75 16.80 88 THR A CA 1
ATOM 775 C CA B THR A 1 90 ? 6.648 -31.602 -22.768 0.25 16.69 88 THR A CA 1
ATOM 776 C C . THR A 1 90 ? 7.051 -31.248 -21.354 1.00 15.50 88 THR A C 1
ATOM 777 O O . THR A 1 90 ? 8.235 -31.263 -21.002 1.00 15.17 88 THR A O 1
ATOM 784 N N . LEU A 1 91 ? 6.054 -30.890 -20.509 1.00 14.60 89 LEU A N 1
ATOM 785 C CA . LEU A 1 91 ? 6.268 -30.600 -19.138 1.00 13.24 89 LEU A CA 1
ATOM 786 C C . LEU A 1 91 ? 5.861 -31.767 -18.275 1.00 12.57 89 LEU A C 1
ATOM 787 O O . LEU A 1 91 ? 4.755 -32.314 -18.472 1.00 16.95 89 LEU A O 1
ATOM 792 N N . TRP A 1 92 ? 6.692 -32.168 -17.364 1.00 10.40 90 TRP A N 1
ATOM 793 C CA . TRP A 1 92 ? 6.443 -33.284 -16.482 1.00 10.41 90 TRP A CA 1
ATOM 794 C C . TRP A 1 92 ? 6.460 -32.801 -15.053 1.00 9.92 90 TRP A C 1
ATOM 795 O O . TRP A 1 92 ? 7.363 -32.035 -14.653 1.00 12.74 90 TRP A O 1
ATOM 806 N N . ARG A 1 93 ? 5.503 -33.241 -14.243 1.00 8.96 91 ARG A N 1
ATOM 807 C CA . ARG A 1 93 ? 5.521 -33.096 -12.812 1.00 8.72 91 ARG A CA 1
ATOM 808 C C . ARG A 1 93 ? 5.784 -34.476 -12.244 1.00 7.91 91 ARG A C 1
ATOM 809 O O . ARG A 1 93 ? 5.009 -35.402 -12.527 1.00 8.80 91 ARG A O 1
ATOM 817 N N . GLN A 1 94 ? 6.828 -34.647 -11.436 1.00 7.73 92 GLN A N 1
ATOM 818 C CA . GLN A 1 94 ? 7.191 -35.932 -10.924 1.00 7.66 92 GLN A CA 1
ATOM 819 C C . GLN A 1 94 ? 7.479 -35.833 -9.458 1.00 7.40 92 GLN A C 1
ATOM 820 O O . GLN A 1 94 ? 8.123 -34.862 -9.000 1.00 8.27 92 GLN A O 1
ATOM 826 N N . GLU A 1 95 ? 7.032 -36.804 -8.667 1.00 7.36 93 GLU A N 1
ATOM 827 C CA . GLU A 1 95 ? 7.179 -36.760 -7.246 1.00 7.73 93 GLU A CA 1
ATOM 828 C C . GLU A 1 95 ? 7.531 -38.126 -6.697 1.00 7.53 93 GLU A C 1
ATOM 829 O O . GLU A 1 95 ? 6.996 -39.136 -7.145 1.00 8.55 93 GLU A O 1
ATOM 835 N N . VAL A 1 96 ? 8.431 -38.165 -5.714 1.00 7.52 94 VAL A N 1
ATOM 836 C CA . VAL A 1 96 ? 8.727 -39.400 -4.979 1.00 7.70 94 VAL A CA 1
ATOM 837 C C . VAL A 1 96 ? 7.956 -39.399 -3.691 1.00 7.91 94 VAL A C 1
ATOM 838 O O . VAL A 1 96 ? 8.097 -38.472 -2.879 1.00 9.16 94 VAL A O 1
ATOM 842 N N . TRP A 1 97 ? 7.152 -40.458 -3.478 1.00 8.03 95 TRP A N 1
ATOM 843 C CA . TRP A 1 97 ? 6.375 -40.583 -2.239 1.00 8.76 95 TRP A CA 1
ATOM 844 C C . TRP A 1 97 ? 6.873 -41.825 -1.476 1.00 8.77 95 TRP A C 1
ATOM 845 O O . TRP A 1 97 ? 6.806 -42.970 -1.991 1.00 9.48 95 TRP A O 1
ATOM 856 N N . ARG A 1 98 ? 7.315 -41.605 -0.255 1.00 8.94 96 ARG A N 1
ATOM 857 C CA . ARG A 1 98 ? 7.686 -42.685 0.654 1.00 9.09 96 ARG A CA 1
ATOM 858 C C . ARG A 1 98 ? 6.451 -43.424 1.112 1.00 9.12 96 ARG A C 1
ATOM 859 O O . ARG A 1 98 ? 5.320 -42.844 1.128 1.00 9.67 96 ARG A O 1
ATOM 867 N N . PRO A 1 99 ? 6.555 -44.678 1.524 1.00 10.32 97 PRO A N 1
ATOM 868 C CA . PRO A 1 99 ? 5.345 -45.450 1.923 1.00 11.54 97 PRO A CA 1
ATOM 869 C C . PRO A 1 99 ? 4.595 -44.792 3.036 1.00 11.06 97 PRO A C 1
ATOM 870 O O . PRO A 1 99 ? 5.125 -44.463 4.088 1.00 12.91 97 PRO A O 1
ATOM 874 N N . GLY A 1 100 ? 3.288 -44.561 2.804 1.00 11.06 98 GLY A N 1
ATOM 875 C CA . GLY A 1 100 ? 2.428 -43.961 3.821 1.00 11.87 98 GLY A CA 1
ATOM 876 C C . GLY A 1 100 ? 2.597 -42.459 4.037 1.00 10.10 98 GLY A C 1
ATOM 877 O O . GLY A 1 100 ? 1.916 -41.907 4.915 1.00 10.97 98 GLY A O 1
ATOM 878 N N . ALA A 1 101 ? 3.454 -41.789 3.273 1.00 9.70 99 ALA A N 1
ATOM 879 C CA . ALA A 1 101 ? 3.741 -40.376 3.542 1.00 9.49 99 ALA A CA 1
ATOM 880 C C . ALA A 1 101 ? 2.586 -39.498 3.146 1.00 8.82 99 ALA A C 1
ATOM 881 O O . ALA A 1 101 ? 1.835 -39.774 2.209 1.00 9.31 99 ALA A O 1
ATOM 883 N N . SER A 1 102 ? 2.510 -38.346 3.814 1.00 9.46 100 SER A N 1
ATOM 884 C CA . SER A 1 102 ? 1.499 -37.339 3.531 1.00 9.67 100 SER A CA 1
ATOM 885 C C . SER A 1 102 ? 2.040 -36.161 2.704 1.00 9.30 100 SER A C 1
ATOM 886 O O . SER A 1 102 ? 1.284 -35.221 2.432 1.00 10.69 100 SER A O 1
ATOM 889 N N . ARG A 1 103 ? 3.310 -36.213 2.322 1.00 9.90 101 ARG A N 1
ATOM 890 C CA . ARG A 1 103 ? 3.886 -35.226 1.452 1.00 10.47 101 ARG A CA 1
ATOM 891 C C . ARG A 1 103 ? 4.928 -35.926 0.579 1.00 9.64 101 ARG A C 1
ATOM 892 O O . ARG A 1 103 ? 5.520 -36.922 1.003 1.00 10.69 101 ARG A O 1
ATOM 900 N N . ALA A 1 104 ? 5.164 -35.378 -0.605 1.00 8.99 102 ALA A N 1
ATOM 901 C CA . ALA A 1 104 ? 6.234 -35.862 -1.445 1.00 8.98 102 ALA A CA 1
ATOM 902 C C . ALA A 1 104 ? 7.590 -35.649 -0.770 1.00 8.15 102 ALA A C 1
ATOM 903 O O . ALA A 1 104 ? 7.843 -34.567 -0.209 1.00 9.85 102 ALA A O 1
ATOM 905 N N . ALA A 1 105 ? 8.457 -36.626 -0.866 1.00 7.74 103 ALA A N 1
ATOM 906 C CA . ALA A 1 105 ? 9.837 -36.457 -0.408 1.00 7.76 103 ALA A CA 1
ATOM 907 C C . ALA A 1 105 ? 10.655 -35.658 -1.386 1.00 7.48 103 ALA A C 1
ATOM 908 O O . ALA A 1 105 ? 11.604 -34.966 -0.966 1.00 8.40 103 ALA A O 1
ATOM 910 N N . VAL A 1 106 ? 10.374 -35.760 -2.668 1.00 7.55 104 VAL A N 1
ATOM 911 C CA . VAL A 1 106 ? 11.116 -35.111 -3.748 1.00 7.62 104 VAL A CA 1
ATOM 912 C C . VAL A 1 106 ? 10.098 -34.671 -4.779 1.00 7.83 104 VAL A C 1
ATOM 913 O O . VAL A 1 106 ? 9.195 -35.466 -5.126 1.00 8.57 104 VAL A O 1
ATOM 917 N N . ILE A 1 107 ? 10.249 -33.477 -5.291 1.00 8.28 105 ILE A N 1
ATOM 918 C CA . ILE A 1 107 ? 9.415 -32.911 -6.352 1.00 8.92 105 ILE A CA 1
ATOM 919 C C . ILE A 1 107 ? 10.306 -32.487 -7.490 1.00 8.93 105 ILE A C 1
ATOM 920 O O . ILE A 1 107 ? 11.317 -31.797 -7.251 1.00 11.40 105 ILE A O 1
ATOM 925 N N . GLY A 1 108 ? 9.916 -32.780 -8.720 1.00 8.87 106 GLY A N 1
ATOM 926 C CA . GLY A 1 108 ? 10.590 -32.266 -9.903 1.00 9.28 106 GLY A CA 1
ATOM 927 C C . GLY A 1 108 ? 9.594 -31.713 -10.887 1.00 9.02 106 GLY A C 1
ATOM 928 O O . GLY A 1 108 ? 8.559 -32.343 -11.188 1.00 10.09 106 GLY A O 1
ATOM 929 N N . ASP A 1 109 ? 9.914 -30.545 -11.434 1.00 9.39 107 ASP A N 1
ATOM 930 C CA . ASP A 1 109 ? 9.265 -29.992 -12.604 1.00 10.03 107 ASP A CA 1
ATOM 931 C C . ASP A 1 109 ? 10.265 -30.082 -13.742 1.00 9.31 107 ASP A C 1
ATOM 932 O O . ASP A 1 109 ? 11.347 -29.446 -13.673 1.00 10.44 107 ASP A O 1
ATOM 937 N N . ILE A 1 110 ? 9.992 -30.907 -14.734 1.00 10.22 108 ILE A N 1
ATOM 938 C CA A ILE A 1 110 ? 10.927 -31.257 -15.788 0.50 11.24 108 ILE A CA 1
ATOM 939 C CA B ILE A 1 110 ? 10.914 -31.293 -15.788 0.50 11.11 108 ILE A CA 1
ATOM 940 C C . ILE A 1 110 ? 10.421 -30.807 -17.121 1.00 11.43 108 ILE A C 1
ATOM 941 O O . ILE A 1 110 ? 9.226 -30.980 -17.428 1.00 15.97 108 ILE A O 1
ATOM 950 N N . GLU A 1 111 ? 11.237 -30.185 -17.934 1.00 11.14 109 GLU A N 1
ATOM 951 C CA . GLU A 1 111 ? 10.902 -29.823 -19.287 1.00 11.96 109 GLU A CA 1
ATOM 952 C C . GLU A 1 111 ? 11.716 -30.655 -20.229 1.00 11.62 109 GLU A C 1
ATOM 953 O O . GLU A 1 111 ? 12.969 -30.668 -20.132 1.00 12.89 109 GLU A O 1
ATOM 959 N N . MET A 1 112 ? 11.076 -31.337 -21.149 1.00 13.15 110 MET A N 1
ATOM 960 C CA A MET A 1 112 ? 11.666 -32.285 -22.054 0.60 14.61 110 MET A CA 1
ATOM 961 C CA B MET A 1 112 ? 11.747 -32.211 -22.067 0.40 14.53 110 MET A CA 1
ATOM 962 C C . MET A 1 112 ? 11.539 -31.771 -23.501 1.00 14.77 110 MET A C 1
ATOM 963 O O . MET A 1 112 ? 10.461 -31.256 -23.863 1.00 15.58 110 MET A O 1
ATOM 972 N N . VAL A 1 113 ? 12.567 -32.010 -24.306 1.00 15.34 111 VAL A N 1
ATOM 973 C CA . VAL A 1 113 ? 12.545 -31.776 -25.755 1.00 16.54 111 VAL A CA 1
ATOM 974 C C . VAL A 1 113 ? 12.935 -33.085 -26.456 1.00 14.88 111 VAL A C 1
ATOM 975 O O . VAL A 1 113 ? 13.390 -34.033 -25.869 1.00 17.17 111 VAL A O 1
ATOM 979 N N . CYS A 1 114 ? 12.700 -33.086 -27.797 1.00 17.64 112 CYS A N 1
ATOM 980 C CA A CYS A 1 114 ? 13.072 -34.204 -28.655 0.80 16.95 112 CYS A CA 1
ATOM 981 C CA B CYS A 1 114 ? 13.096 -34.212 -28.677 0.20 18.71 112 CYS A CA 1
ATOM 982 C C . CYS A 1 114 ? 14.196 -33.770 -29.617 1.00 16.80 112 CYS A C 1
ATOM 983 O O . CYS A 1 114 ? 14.078 -32.712 -30.183 1.00 17.76 112 CYS A O 1
ATOM 988 N N . LEU A 1 115 ? 15.288 -34.502 -29.677 1.00 18.65 113 LEU A N 1
ATOM 989 C CA . LEU A 1 115 ? 16.477 -34.108 -30.455 1.00 19.30 113 LEU A CA 1
ATOM 990 C C . LEU A 1 115 ? 16.810 -35.207 -31.449 1.00 20.76 113 LEU A C 1
ATOM 991 O O . LEU A 1 115 ? 16.670 -36.422 -31.130 1.00 22.12 113 LEU A O 1
ATOM 996 N N . ASP A 1 116 ? 17.347 -34.823 -32.586 1.00 23.65 114 ASP A N 1
ATOM 997 C CA . ASP A 1 116 ? 18.031 -35.778 -33.471 1.00 26.54 114 ASP A CA 1
ATOM 998 C C . ASP A 1 116 ? 19.519 -35.875 -33.086 1.00 29.72 114 ASP A C 1
ATOM 999 O O . ASP A 1 116 ? 19.982 -35.254 -32.085 1.00 29.85 114 ASP A O 1
ATOM 1004 N N . LYS A 1 117 ? 20.246 -36.661 -33.874 1.00 33.02 115 LYS A N 1
ATOM 1005 C CA . LYS A 1 117 ? 21.604 -36.968 -33.487 1.00 36.16 115 LYS A CA 1
ATOM 1006 C C . LYS A 1 117 ? 22.526 -35.743 -33.617 1.00 36.98 115 LYS A C 1
ATOM 1007 O O . LYS A 1 117 ? 23.576 -35.707 -32.969 1.00 39.92 115 LYS A O 1
ATOM 1013 N N . GLU A 1 118 ? 22.078 -34.724 -34.378 1.00 37.16 116 GLU A N 1
ATOM 1014 C CA . GLU A 1 118 ? 22.770 -33.443 -34.547 1.00 37.41 116 GLU A CA 1
ATOM 1015 C C . GLU A 1 118 ? 22.345 -32.405 -33.508 1.00 37.65 116 GLU A C 1
ATOM 1016 O O . GLU A 1 118 ? 22.658 -31.188 -33.665 1.00 37.80 116 GLU A O 1
ATOM 1022 N N . LYS A 1 119 ? 21.559 -32.862 -32.490 1.00 35.10 117 LYS A N 1
ATOM 1023 C CA . LYS A 1 119 ? 21.118 -31.999 -31.371 1.00 34.17 117 LYS A CA 1
ATOM 1024 C C . LYS A 1 119 ? 20.125 -30.909 -31.847 1.00 33.28 117 LYS A C 1
ATOM 1025 O O . LYS A 1 119 ? 19.899 -29.903 -31.161 1.00 37.27 117 LYS A O 1
ATOM 1031 N N . ARG A 1 120 ? 19.464 -31.141 -32.973 1.00 32.38 118 ARG A N 1
ATOM 1032 C CA . ARG A 1 120 ? 18.395 -30.258 -33.434 1.00 30.04 118 ARG A CA 1
ATOM 1033 C C . ARG A 1 120 ? 17.056 -30.640 -32.833 1.00 27.74 118 ARG A C 1
ATOM 1034 O O . ARG A 1 120 ? 16.669 -31.874 -32.801 1.00 27.22 118 ARG A O 1
ATOM 1042 N N . LEU A 1 121 ? 16.279 -29.638 -32.409 1.00 28.82 119 LEU A N 1
ATOM 1043 C CA . LEU A 1 121 ? 14.965 -29.847 -31.818 1.00 27.02 119 LEU A CA 1
ATOM 1044 C C . LEU A 1 121 ? 14.008 -30.341 -32.853 1.00 26.15 119 LEU A C 1
ATOM 1045 O O . LEU A 1 121 ? 13.979 -29.845 -33.991 1.00 28.96 119 LEU A O 1
ATOM 1050 N N . GLN A 1 122 ? 13.192 -31.299 -32.455 1.00 23.95 120 GLN A N 1
ATOM 1051 C CA . GLN A 1 122 ? 12.241 -31.900 -33.382 1.00 24.98 120 GLN A CA 1
ATOM 1052 C C . GLN A 1 122 ? 10.892 -31.885 -32.655 1.00 24.10 120 GLN A C 1
ATOM 1053 O O . GLN A 1 122 ? 10.799 -31.997 -31.408 1.00 24.98 120 GLN A O 1
ATOM 1059 N N . PRO A 1 123 ? 9.797 -31.870 -33.383 1.00 24.70 121 PRO A N 1
ATOM 1060 C CA . PRO A 1 123 ? 8.432 -31.998 -32.725 1.00 24.23 121 PRO A CA 1
ATOM 1061 C C . PRO A 1 123 ? 8.314 -33.437 -32.044 1.00 21.17 121 PRO A C 1
ATOM 1062 O O . PRO A 1 123 ? 8.889 -34.394 -32.552 1.00 22.87 121 PRO A O 1
ATOM 1066 N N . VAL A 1 124 ? 7.535 -33.560 -30.977 1.00 21.83 122 VAL A N 1
ATOM 1067 C CA . VAL A 1 124 ? 7.292 -34.906 -30.367 1.00 20.82 122 VAL A CA 1
ATOM 1068 C C . VAL A 1 124 ? 6.552 -35.759 -31.393 1.00 18.76 122 VAL A C 1
ATOM 1069 O O . VAL A 1 124 ? 5.518 -35.355 -31.887 1.00 20.05 122 VAL A O 1
ATOM 1073 N N . PRO A 1 125 ? 7.076 -36.951 -31.769 1.00 18.44 123 PRO A N 1
ATOM 1074 C CA . PRO A 1 125 ? 6.372 -37.759 -32.790 1.00 18.50 123 PRO A CA 1
ATOM 1075 C C . PRO A 1 125 ? 4.975 -38.115 -32.354 1.00 18.52 123 PRO A C 1
ATOM 1076 O O . PRO A 1 125 ? 4.714 -38.460 -31.200 1.00 17.23 123 PRO A O 1
ATOM 1080 N N . ALA A 1 126 ? 4.024 -38.134 -33.312 1.00 19.53 124 ALA A N 1
ATOM 1081 C CA . ALA A 1 126 ? 2.649 -38.501 -32.998 1.00 19.27 124 ALA A CA 1
ATOM 1082 C C . ALA A 1 126 ? 2.534 -39.886 -32.359 1.00 17.79 124 ALA A C 1
ATOM 1083 O O . ALA A 1 126 ? 1.703 -40.093 -31.496 1.00 18.35 124 ALA A O 1
ATOM 1085 N N . ASP A 1 127 ? 3.357 -40.827 -32.770 1.00 18.56 125 ASP A N 1
ATOM 1086 C CA A ASP A 1 127 ? 3.240 -42.154 -32.168 0.50 19.51 125 ASP A CA 1
ATOM 1087 C CA B ASP A 1 127 ? 3.171 -42.152 -32.177 0.50 18.84 125 ASP A CA 1
ATOM 1088 C C . ASP A 1 127 ? 3.653 -42.192 -30.722 1.00 17.78 125 ASP A C 1
ATOM 1089 O O . ASP A 1 127 ? 3.070 -42.966 -29.932 1.00 17.82 125 ASP A O 1
ATOM 1098 N N . ILE A 1 128 ? 4.601 -41.327 -30.347 1.00 16.90 126 ILE A N 1
ATOM 1099 C CA . ILE A 1 128 ? 4.973 -41.179 -28.939 1.00 16.08 126 ILE A CA 1
ATOM 1100 C C . ILE A 1 128 ? 3.837 -40.550 -28.185 1.00 15.91 126 ILE A C 1
ATOM 1101 O O . ILE A 1 128 ? 3.453 -41.008 -27.110 1.00 16.01 126 ILE A O 1
ATOM 1106 N N . LEU A 1 129 ? 3.272 -39.441 -28.760 1.00 15.36 127 LEU A N 1
ATOM 1107 C CA A LEU A 1 129 ? 2.150 -38.804 -28.061 0.80 16.81 127 LEU A CA 1
ATOM 1108 C CA B LEU A 1 129 ? 2.153 -38.813 -28.101 0.20 16.35 127 LEU A CA 1
ATOM 1109 C C . LEU A 1 129 ? 0.967 -39.784 -27.931 1.00 16.17 127 LEU A C 1
ATOM 1110 O O . LEU A 1 129 ? 0.342 -39.828 -26.888 1.00 18.21 127 LEU A O 1
ATOM 1119 N N . ALA A 1 130 ? 0.737 -40.573 -28.941 1.00 16.52 128 ALA A N 1
ATOM 1120 C CA . ALA A 1 130 ? -0.365 -41.566 -28.861 1.00 17.55 128 ALA A CA 1
ATOM 1121 C C . ALA A 1 130 ? -0.139 -42.529 -27.724 1.00 17.77 128 ALA A C 1
ATOM 1122 O O . ALA A 1 130 ? -1.066 -42.862 -27.000 1.00 20.27 128 ALA A O 1
ATOM 1124 N N . SER A 1 131 ? 1.116 -42.997 -27.618 1.00 17.77 129 SER A N 1
ATOM 1125 C CA . SER A 1 131 ? 1.459 -43.958 -26.610 1.00 19.47 129 SER A CA 1
ATOM 1126 C C . SER A 1 131 ? 1.241 -43.327 -25.230 1.00 19.38 129 SER A C 1
ATOM 1127 O O . SER A 1 131 ? 0.805 -43.957 -24.279 1.00 22.89 129 SER A O 1
ATOM 1130 N N . MET A 1 132 ? 1.745 -42.096 -25.097 1.00 18.74 130 MET A N 1
ATOM 1131 C CA . MET A 1 132 ? 1.626 -41.377 -23.828 1.00 20.09 130 MET A CA 1
ATOM 1132 C C . MET A 1 132 ? 0.208 -41.206 -23.414 1.00 24.40 130 MET A C 1
ATOM 1133 O O . MET A 1 132 ? -0.091 -41.308 -22.208 1.00 29.33 130 MET A O 1
ATOM 1138 N N . MET A 1 133 ? -0.705 -40.944 -24.342 1.00 25.86 131 MET A N 1
ATOM 1139 C CA . MET A 1 133 ? -2.088 -40.714 -24.010 1.00 30.86 131 MET A CA 1
ATOM 1140 C C . MET A 1 133 ? -2.916 -42.026 -24.047 1.00 31.72 131 MET A C 1
ATOM 1141 O O . MET A 1 133 ? -4.111 -42.037 -23.723 1.00 35.88 131 MET A O 1
ATOM 1146 N N . ALA A 1 134 ? -2.364 -43.174 -24.459 1.00 32.70 132 ALA A N 1
ATOM 1147 C CA . ALA A 1 134 ? -3.132 -44.473 -24.531 1.00 33.58 132 ALA A CA 1
ATOM 1148 C C . ALA A 1 134 ? -3.597 -44.977 -23.168 1.00 36.86 132 ALA A C 1
ATOM 1149 O O . ALA A 1 134 ? -3.035 -44.614 -22.142 1.00 39.37 132 ALA A O 1
#

InterPro domains:
  IPR006684 Acyl-CoA thioester hydrolase YbgC/YbaW family [PIRSF003230] (2-129)
  IPR008272 4-hydroxybenzoyl-CoA thioesterase, active site [PS01328] (10-27)
  IPR029069 HotDog domain superfamily [SSF54637] (4-130)

Nearest PDB structures (foldseek):
  3r87-assembly1_A  TM=1.008E+00  e=2.684E-26  Photobacterium profundum
  4k00-assembly1_A  TM=9.002E-01  e=2.995E-10  Synechocystis sp. PCC 6803 substr. Kazusa
  5v10-assembly1_B-2  TM=8.478E-01  e=6.946E-10  Pseudomonas aeruginosa PAO1
  5vpj-assembly3_J  TM=8.469E-01  e=1.435E-08  Actinomadura verrucosospora
  1njk-assembly1_D  TM=8.140E-01  e=4.925E-08  Escherichia coli

Foldseek 3Di:
DAAKDKDKDAAAPVQDDPVFFGDPVCVVVVVVVRVCVLQPVVVQVCCCVPPQKHKDWPDKDKDQAATHHHGWIWIKIKDWDDDPQFKIWMWIFTGTPPDPDTRMIMTIIMGMAHPVRDTDGDDPSSVVSNRD

Organism: NCBI:txid74109